Protein AF-A0A950PSE1-F1 (afdb_monomer_lite)

Foldseek 3Di:
DDPPPPQDFLVNQFFQFKKQFADDPVCVLDDRGIWTFLHQDADPPDPPRSFWTWTAQCVQAARAPSRRIDIDGSNRIDTDPDGLQRPDPVVLVSSLVRCVVRCVNDPVVSRVRNNVRSVVSVVVNVD

Structure (mmCIF, N/CA/C/O backbone):
data_AF-A0A950PSE1-F1
#
_entry.id   AF-A0A950PSE1-F1
#
loop_
_atom_site.group_PDB
_atom_site.id
_atom_site.type_symbol
_atom_site.label_atom_id
_atom_site.label_alt_id
_atom_site.label_comp_id
_atom_site.label_asym_id
_atom_site.label_entity_id
_atom_site.label_seq_id
_atom_site.pdbx_PDB_ins_code
_atom_site.Cartn_x
_atom_site.Cartn_y
_atom_site.Cartn_z
_atom_site.occupancy
_atom_site.B_iso_or_equiv
_atom_site.auth_seq_id
_atom_site.auth_comp_id
_atom_site.auth_asym_id
_atom_site.auth_atom_id
_atom_site.pdbx_PDB_model_num
ATOM 1 N N . MET A 1 1 ? 0.630 -34.116 0.742 1.00 35.03 1 MET A N 1
ATOM 2 C CA . MET A 1 1 ? -0.203 -33.112 0.046 1.00 35.03 1 MET A CA 1
ATOM 3 C C . MET A 1 1 ? 0.726 -32.001 -0.402 1.00 35.03 1 MET A C 1
ATOM 5 O O . MET A 1 1 ? 1.251 -31.304 0.453 1.00 35.03 1 MET A O 1
ATOM 9 N N . ASN A 1 2 ? 1.006 -31.895 -1.702 1.00 35.03 2 ASN A N 1
ATOM 10 C CA . ASN A 1 2 ? 1.814 -30.800 -2.237 1.00 35.03 2 ASN A CA 1
ATOM 11 C C . ASN A 1 2 ? 0.874 -29.619 -2.474 1.00 35.03 2 ASN A C 1
ATOM 13 O O . ASN A 1 2 ? 0.133 -29.622 -3.452 1.00 35.03 2 ASN A O 1
ATOM 17 N N . ALA A 1 3 ? 0.859 -28.649 -1.559 1.00 46.91 3 ALA A N 1
ATOM 18 C CA . ALA A 1 3 ? 0.307 -27.343 -1.877 1.00 46.91 3 ALA A CA 1
ATOM 19 C C . ALA A 1 3 ? 1.263 -26.714 -2.892 1.00 46.91 3 ALA A C 1
ATOM 21 O O . ALA A 1 3 ? 2.378 -26.325 -2.546 1.00 46.91 3 ALA A O 1
ATOM 22 N N . THR A 1 4 ? 0.874 -26.693 -4.163 1.00 47.47 4 THR A N 1
ATOM 23 C CA . THR A 1 4 ? 1.502 -25.801 -5.131 1.00 47.47 4 THR A CA 1
ATOM 24 C C . THR A 1 4 ? 1.193 -24.398 -4.628 1.00 47.47 4 THR A C 1
ATOM 26 O O . THR A 1 4 ? 0.055 -23.953 -4.735 1.00 47.47 4 THR A O 1
ATOM 29 N N . THR A 1 5 ? 2.152 -23.746 -3.969 1.00 57.28 5 THR A N 1
ATOM 30 C CA . THR A 1 5 ? 2.009 -22.346 -3.568 1.00 57.28 5 THR A CA 1
ATOM 31 C C . THR A 1 5 ? 1.979 -21.530 -4.852 1.00 57.28 5 THR A C 1
ATOM 33 O O . THR A 1 5 ? 3.023 -21.206 -5.421 1.00 57.28 5 THR A O 1
ATOM 36 N N . GLU A 1 6 ? 0.780 -21.316 -5.377 1.00 64.94 6 GLU A N 1
ATOM 37 C CA . GLU A 1 6 ? 0.557 -20.475 -6.540 1.00 64.94 6 GLU A CA 1
ATOM 38 C C . GLU A 1 6 ? 1.089 -19.078 -6.206 1.00 64.94 6 GLU A C 1
ATOM 40 O O . GLU A 1 6 ? 0.840 -18.546 -5.120 1.00 64.94 6 GLU A O 1
ATOM 45 N N . ARG A 1 7 ? 1.949 -18.535 -7.076 1.00 70.56 7 ARG A N 1
ATOM 46 C CA . ARG A 1 7 ? 2.522 -17.205 -6.845 1.00 70.56 7 ARG A CA 1
ATOM 47 C C . ARG A 1 7 ? 1.408 -16.178 -7.028 1.00 70.56 7 ARG A C 1
ATOM 49 O O . ARG A 1 7 ? 0.653 -16.321 -7.988 1.00 70.56 7 ARG A O 1
ATOM 56 N N . PRO A 1 8 ? 1.324 -15.154 -6.164 1.00 75.88 8 PRO A N 1
ATOM 57 C CA . PRO A 1 8 ? 0.291 -14.144 -6.305 1.00 75.88 8 PRO A CA 1
ATOM 58 C C . PRO A 1 8 ? 0.455 -13.424 -7.642 1.00 75.88 8 PRO A C 1
ATOM 60 O O . PRO A 1 8 ? 1.572 -13.205 -8.117 1.00 75.88 8 PRO A O 1
ATOM 63 N N . THR A 1 9 ? -0.665 -13.050 -8.238 1.00 78.31 9 THR A N 1
ATOM 64 C CA . THR A 1 9 ? -0.733 -12.139 -9.376 1.00 78.31 9 THR A CA 1
ATOM 65 C C . THR A 1 9 ? -1.060 -10.726 -8.879 1.00 78.31 9 THR A C 1
ATOM 67 O O . 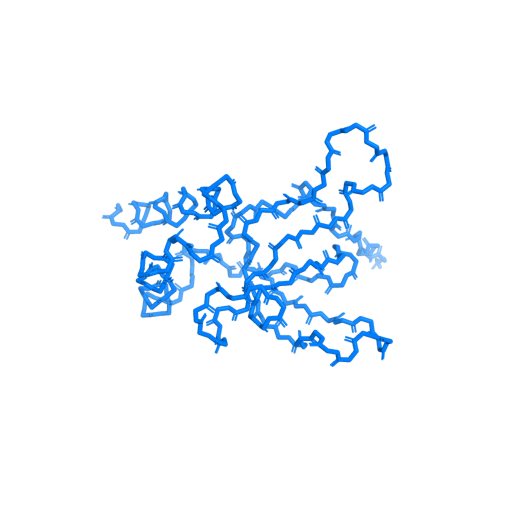THR A 1 9 ? -1.496 -10.556 -7.740 1.00 78.31 9 THR A O 1
ATOM 70 N N . PRO A 1 10 ? -0.893 -9.673 -9.696 1.00 76.06 10 PRO A N 1
ATOM 71 C CA . PRO A 1 10 ? -1.302 -8.319 -9.312 1.00 76.06 10 PRO A CA 1
ATOM 72 C C . PRO A 1 10 ? -2.795 -8.209 -8.991 1.00 76.06 10 PRO A C 1
ATOM 74 O O . PRO A 1 10 ? -3.180 -7.397 -8.156 1.00 76.06 10 PRO A O 1
ATOM 77 N N . ALA A 1 11 ? -3.632 -9.051 -9.609 1.00 77.19 11 ALA A N 1
ATOM 78 C CA . ALA A 1 11 ? -5.058 -9.122 -9.305 1.00 77.19 11 ALA A CA 1
ATOM 79 C C . ALA A 1 11 ? -5.329 -9.630 -7.875 1.00 77.19 11 ALA A C 1
ATOM 81 O O . ALA A 1 11 ? -6.310 -9.219 -7.259 1.00 77.19 11 ALA A O 1
ATOM 82 N N . ASP A 1 12 ? -4.431 -10.452 -7.324 1.00 82.88 12 ASP A N 1
ATOM 83 C CA . ASP A 1 12 ? -4.491 -10.946 -5.941 1.00 82.88 12 ASP A CA 1
ATOM 84 C C . ASP A 1 12 ? -3.931 -9.936 -4.925 1.00 82.88 12 ASP A C 1
ATOM 86 O O . ASP A 1 12 ? -3.938 -10.183 -3.718 1.00 82.88 12 ASP A O 1
ATOM 90 N N . LEU A 1 13 ? -3.416 -8.799 -5.404 1.00 88.88 13 LEU A N 1
ATOM 91 C CA . LEU A 1 13 ? -2.721 -7.781 -4.622 1.00 88.88 13 LEU A CA 1
ATOM 92 C C . LEU A 1 13 ? -3.411 -6.413 -4.773 1.00 88.88 13 LEU A C 1
ATOM 94 O O . LEU A 1 13 ? -2.812 -5.475 -5.304 1.00 88.88 13 LEU A O 1
ATOM 98 N N . PRO A 1 14 ? -4.667 -6.256 -4.313 1.00 91.69 14 PRO A N 1
ATOM 99 C CA . PRO A 1 14 ? -5.333 -4.961 -4.342 1.00 91.69 14 PRO A CA 1
ATOM 100 C C . PRO A 1 14 ? -4.608 -3.940 -3.455 1.00 91.69 14 PRO A C 1
ATOM 102 O O . PRO A 1 14 ? -3.887 -4.292 -2.512 1.00 91.69 14 PRO A O 1
ATOM 105 N N . ALA A 1 15 ? -4.842 -2.657 -3.731 1.00 94.00 15 ALA A N 1
ATOM 106 C CA . ALA A 1 15 ? -4.365 -1.567 -2.889 1.00 94.00 15 ALA A CA 1
ATOM 107 C C . ALA A 1 15 ? -4.745 -1.787 -1.414 1.00 94.00 15 ALA A C 1
ATOM 109 O O . ALA A 1 15 ? -5.847 -2.230 -1.092 1.00 94.00 15 ALA A O 1
ATOM 110 N N . GLY A 1 16 ? -3.810 -1.501 -0.511 1.00 95.56 16 GLY A N 1
ATOM 111 C CA . GLY A 1 16 ? -3.967 -1.747 0.920 1.00 95.56 16 GLY A CA 1
ATOM 112 C C . GLY A 1 16 ? -3.538 -3.141 1.392 1.00 95.56 16 GLY A C 1
ATOM 113 O O . GLY A 1 16 ? -3.473 -3.374 2.600 1.00 95.56 16 GLY A O 1
ATOM 114 N N . THR A 1 17 ? -3.198 -4.064 0.486 1.00 96.25 17 THR A N 1
ATOM 115 C CA . THR A 1 17 ? -2.681 -5.387 0.872 1.00 96.25 17 THR A CA 1
ATOM 116 C C . THR A 1 17 ? -1.343 -5.239 1.586 1.00 96.25 17 THR A C 1
ATOM 118 O O . THR A 1 17 ? -0.391 -4.685 1.029 1.00 96.25 17 THR A O 1
ATOM 121 N N . LEU A 1 18 ? -1.262 -5.747 2.818 1.00 96.31 18 LEU A N 1
ATOM 122 C CA . LEU A 1 18 ? -0.003 -5.834 3.546 1.00 96.31 18 LEU A CA 1
ATOM 123 C C . LEU A 1 18 ? 0.787 -7.028 3.023 1.00 96.31 18 LEU A C 1
ATOM 125 O O . LEU A 1 18 ? 0.272 -8.140 2.909 1.00 96.31 18 LEU A O 1
ATOM 129 N N . ILE A 1 19 ? 2.052 -6.793 2.717 1.00 95.38 19 ILE A N 1
ATOM 130 C CA . ILE A 1 19 ? 2.915 -7.770 2.074 1.00 95.38 19 ILE A CA 1
ATOM 131 C C . ILE A 1 19 ? 4.279 -7.821 2.748 1.00 95.38 19 ILE A C 1
ATOM 133 O O . ILE A 1 19 ? 4.731 -6.857 3.367 1.00 95.38 19 ILE A O 1
ATOM 137 N N . ARG A 1 20 ? 4.969 -8.943 2.567 1.00 94.69 20 ARG A N 1
ATOM 138 C CA . ARG A 1 20 ? 6.411 -9.048 2.748 1.00 94.69 20 ARG A CA 1
ATOM 139 C C . ARG A 1 20 ? 7.068 -9.159 1.383 1.00 94.69 20 ARG A C 1
ATOM 141 O O . ARG A 1 20 ? 6.717 -10.044 0.608 1.00 94.69 20 ARG A O 1
ATOM 148 N N . VAL A 1 21 ? 8.044 -8.297 1.125 1.00 92.75 21 VAL A N 1
ATOM 149 C CA . VAL A 1 21 ? 8.851 -8.346 -0.093 1.00 92.75 21 VAL A CA 1
ATOM 150 C C . VAL A 1 21 ? 10.146 -9.098 0.191 1.00 92.75 21 VAL A C 1
ATOM 152 O O . VAL A 1 21 ? 10.842 -8.840 1.178 1.00 92.75 21 VAL A O 1
ATOM 155 N N . GLN A 1 22 ? 10.470 -10.035 -0.689 1.00 89.31 22 GLN A N 1
ATOM 156 C CA . GLN A 1 22 ? 11.739 -10.748 -0.734 1.00 89.31 22 GLN A CA 1
ATOM 157 C C . GLN A 1 22 ? 12.346 -10.543 -2.124 1.00 89.31 22 GLN A C 1
ATOM 159 O O . GLN A 1 22 ? 12.105 -11.350 -3.023 1.00 89.31 22 GLN A O 1
ATOM 164 N N . PRO A 1 23 ? 13.107 -9.450 -2.317 1.00 78.81 23 PRO A N 1
ATOM 165 C CA . PRO A 1 23 ? 13.666 -9.112 -3.614 1.00 78.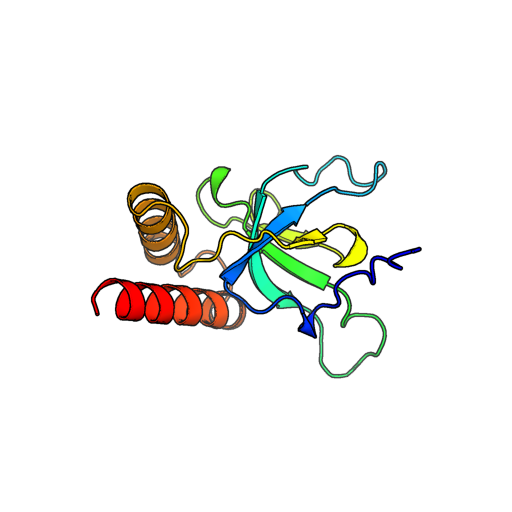81 23 PRO A CA 1
ATOM 166 C C . PRO A 1 23 ? 14.597 -10.210 -4.107 1.00 78.81 23 PRO A C 1
ATOM 168 O O . PRO A 1 23 ? 15.340 -10.819 -3.327 1.00 78.81 23 PRO A O 1
ATOM 171 N N . HIS A 1 24 ? 14.615 -10.422 -5.418 1.00 75.06 24 HIS A N 1
ATOM 172 C CA . HIS A 1 24 ? 15.577 -11.319 -6.031 1.00 75.06 24 HIS A CA 1
ATOM 173 C C . HIS A 1 24 ? 17.008 -10.866 -5.674 1.00 75.06 24 HIS A C 1
ATOM 175 O O . HIS A 1 24 ? 17.295 -9.667 -5.732 1.00 75.06 24 HIS A O 1
ATOM 181 N N . PRO A 1 25 ? 17.965 -11.779 -5.405 1.00 74.69 25 PRO A N 1
ATOM 182 C CA . PRO A 1 25 ? 19.332 -11.424 -4.991 1.00 74.69 25 PRO A CA 1
ATOM 183 C C . PRO A 1 25 ? 20.103 -10.477 -5.931 1.00 74.69 25 PRO A C 1
ATOM 185 O O . PRO A 1 25 ? 21.131 -9.925 -5.552 1.00 74.69 25 PRO A O 1
ATOM 188 N N . ARG A 1 26 ? 19.623 -10.287 -7.167 1.00 72.56 26 ARG A N 1
ATOM 189 C CA . ARG A 1 26 ? 20.188 -9.353 -8.159 1.00 72.56 26 ARG A CA 1
ATOM 190 C C . ARG A 1 26 ? 19.693 -7.905 -7.994 1.00 72.56 26 ARG A C 1
ATOM 192 O O . ARG A 1 26 ? 20.276 -7.012 -8.598 1.00 72.56 26 ARG A O 1
ATOM 199 N N . TYR A 1 27 ? 18.662 -7.662 -7.183 1.00 69.56 27 TYR A N 1
ATOM 200 C CA . TYR A 1 27 ? 18.048 -6.351 -6.944 1.00 69.56 27 TYR A CA 1
ATOM 201 C C . TYR A 1 27 ? 18.285 -5.876 -5.504 1.00 69.56 27 TYR A C 1
ATOM 203 O O . TYR A 1 27 ? 17.356 -5.558 -4.767 1.00 69.56 27 TYR A O 1
ATOM 211 N N . THR A 1 28 ? 19.556 -5.785 -5.106 1.00 68.25 28 THR A N 1
ATOM 212 C CA . THR A 1 28 ? 19.988 -5.451 -3.731 1.00 68.25 28 THR A CA 1
ATOM 213 C C . THR A 1 28 ? 19.556 -4.068 -3.229 1.00 68.25 28 THR A C 1
ATOM 215 O O . THR A 1 28 ? 19.670 -3.795 -2.038 1.00 68.25 28 THR A O 1
ATOM 218 N N . ARG A 1 29 ? 19.058 -3.192 -4.112 1.00 76.81 29 ARG A N 1
ATOM 219 C CA . ARG A 1 29 ? 18.563 -1.851 -3.754 1.00 76.81 29 ARG A CA 1
ATOM 220 C C . ARG A 1 29 ? 17.158 -1.845 -3.149 1.00 76.81 29 ARG A C 1
ATOM 222 O O . ARG A 1 29 ? 16.765 -0.837 -2.573 1.00 76.81 29 ARG A O 1
ATOM 229 N N . ILE A 1 30 ? 16.389 -2.920 -3.328 1.00 81.56 30 ILE A N 1
ATOM 230 C CA . ILE A 1 30 ? 15.018 -3.008 -2.821 1.00 81.56 30 ILE A CA 1
ATOM 231 C C . ILE A 1 30 ? 15.070 -3.578 -1.395 1.00 81.56 30 ILE A C 1
ATOM 233 O O . ILE A 1 30 ? 15.753 -4.579 -1.169 1.00 81.56 30 ILE A O 1
ATOM 237 N N . PRO A 1 31 ? 14.368 -2.983 -0.418 1.00 82.06 31 PRO A N 1
ATOM 238 C CA . PRO A 1 31 ? 14.316 -3.518 0.937 1.00 82.06 31 PRO A CA 1
ATOM 239 C C . PRO A 1 31 ? 13.653 -4.902 0.994 1.00 82.06 31 PRO A C 1
ATOM 241 O O . PRO A 1 31 ? 12.530 -5.088 0.529 1.00 82.06 31 PRO A O 1
ATOM 244 N N . ALA A 1 32 ? 14.302 -5.864 1.655 1.00 88.25 32 ALA A N 1
ATOM 245 C CA . ALA A 1 32 ? 13.678 -7.130 2.046 1.00 88.25 32 ALA A CA 1
ATOM 246 C C . ALA A 1 32 ? 12.841 -6.937 3.323 1.00 88.25 32 ALA A C 1
ATOM 248 O O . ALA A 1 32 ? 13.243 -7.338 4.417 1.00 88.25 32 ALA A O 1
ATOM 249 N N . SER A 1 33 ? 11.709 -6.245 3.195 1.00 92.19 33 SER A N 1
ATOM 250 C CA . SER A 1 33 ? 10.900 -5.783 4.327 1.00 92.19 33 SER A CA 1
ATOM 251 C C . SER A 1 33 ? 9.398 -5.867 4.044 1.00 92.19 33 SER A C 1
ATOM 253 O O . SER A 1 33 ? 8.965 -6.262 2.961 1.00 92.19 33 SER A O 1
ATOM 255 N N . ASN A 1 34 ? 8.600 -5.506 5.045 1.00 94.69 34 ASN A N 1
ATOM 256 C CA . ASN A 1 34 ? 7.160 -5.367 4.900 1.00 94.69 34 ASN A CA 1
ATOM 257 C C . ASN A 1 34 ? 6.819 -4.071 4.161 1.00 94.69 34 ASN A C 1
ATOM 259 O O . ASN A 1 34 ? 7.471 -3.040 4.346 1.00 94.69 34 ASN A O 1
ATOM 263 N N . GLY A 1 35 ? 5.767 -4.129 3.358 1.00 95.44 35 GLY A N 1
ATOM 264 C CA . GLY A 1 35 ? 5.236 -2.993 2.625 1.00 95.44 35 GLY A CA 1
ATOM 265 C C . GLY A 1 35 ? 3.739 -3.131 2.415 1.00 95.44 35 GLY A C 1
ATOM 266 O O . GLY A 1 35 ? 3.134 -4.147 2.761 1.00 95.44 35 GLY A O 1
ATOM 267 N N . ILE A 1 36 ? 3.139 -2.079 1.882 1.00 96.62 36 ILE A N 1
ATOM 268 C CA . ILE A 1 36 ? 1.729 -2.034 1.523 1.00 96.62 36 ILE A CA 1
ATOM 269 C C . ILE A 1 36 ? 1.616 -1.778 0.029 1.00 96.62 36 ILE A C 1
ATOM 271 O O . ILE A 1 36 ? 2.353 -0.958 -0.526 1.00 96.62 36 ILE A O 1
ATOM 275 N N . VAL A 1 37 ? 0.716 -2.499 -0.631 1.00 95.75 37 VAL A N 1
ATOM 276 C CA . VAL A 1 37 ? 0.428 -2.259 -2.043 1.00 95.75 37 VAL A CA 1
ATOM 277 C C . VAL A 1 37 ? -0.269 -0.908 -2.172 1.00 95.75 37 VAL A C 1
ATOM 279 O O . VAL A 1 37 ? -1.311 -0.681 -1.560 1.00 95.75 37 VAL A O 1
ATOM 282 N N . VAL A 1 38 ? 0.326 -0.008 -2.949 1.00 94.50 38 VAL A N 1
ATOM 283 C CA . VAL A 1 38 ? -0.226 1.310 -3.269 1.00 94.50 38 VAL A CA 1
ATOM 284 C C . VAL A 1 38 ? -1.265 1.158 -4.374 1.00 94.50 38 VAL A C 1
ATOM 286 O O . VAL A 1 38 ? -2.428 1.500 -4.196 1.00 94.50 38 VAL A O 1
ATOM 289 N N . THR A 1 39 ? -0.846 0.562 -5.487 1.00 91.06 39 THR A N 1
ATOM 290 C CA . THR A 1 39 ? -1.700 0.230 -6.624 1.00 91.06 39 THR A CA 1
ATOM 291 C C . THR A 1 39 ? -1.042 -0.884 -7.445 1.00 91.06 39 THR A C 1
ATOM 293 O O . THR A 1 39 ? 0.193 -0.953 -7.502 1.00 91.06 39 THR A O 1
ATOM 296 N N . PRO A 1 40 ? -1.813 -1.758 -8.110 1.00 84.00 40 PRO A N 1
ATOM 297 C CA . PRO A 1 40 ? -1.307 -2.504 -9.257 1.00 84.00 40 PRO A CA 1
ATOM 298 C C . PRO A 1 40 ? -0.728 -1.539 -10.303 1.00 84.00 40 PRO A C 1
ATOM 300 O O . PRO A 1 40 ? -1.275 -0.455 -10.504 1.00 84.00 40 PRO A O 1
ATOM 303 N N . TYR A 1 41 ? 0.386 -1.903 -10.943 1.00 76.94 41 TYR A N 1
ATOM 304 C CA . TYR A 1 41 ? 1.102 -1.018 -11.863 1.00 76.94 41 TYR A CA 1
ATOM 305 C C . TYR A 1 41 ? 1.367 -1.697 -13.211 1.00 76.94 41 TYR A C 1
ATOM 307 O O . TYR A 1 41 ? 1.983 -2.760 -13.270 1.00 76.94 41 TYR A O 1
ATOM 315 N N . GLY A 1 42 ? 0.928 -1.047 -14.292 1.00 61.00 42 GLY A N 1
ATOM 316 C CA . GLY A 1 42 ? 1.131 -1.485 -15.674 1.00 61.00 42 GLY A CA 1
ATOM 317 C C . GLY A 1 42 ? 0.064 -0.921 -16.624 1.00 61.00 42 GLY A C 1
ATOM 318 O O . GLY A 1 42 ? -1.098 -0.837 -16.230 1.00 61.00 42 GLY A O 1
ATOM 319 N N . PRO A 1 43 ? 0.405 -0.525 -17.866 1.00 49.28 43 PRO A N 1
ATOM 320 C CA . PRO A 1 43 ? -0.587 -0.091 -18.846 1.00 49.28 43 PRO A CA 1
ATOM 321 C C . PRO A 1 43 ? -1.523 -1.246 -19.227 1.00 49.28 43 PRO A C 1
ATOM 323 O O . PRO A 1 43 ? -1.081 -2.382 -19.426 1.00 49.28 43 PRO A O 1
ATOM 326 N N . GLU A 1 44 ? -2.813 -0.947 -19.408 1.00 52.47 44 GLU A N 1
ATOM 327 C CA . GLU A 1 44 ? -3.804 -1.927 -19.872 1.00 52.47 44 GLU A CA 1
ATOM 328 C C . GLU A 1 44 ? -3.418 -2.569 -21.221 1.00 52.47 44 GLU A C 1
ATOM 330 O O . GLU A 1 44 ? -3.831 -3.694 -21.483 1.00 52.47 44 GLU A O 1
ATOM 335 N N . GLU A 1 45 ? -2.592 -1.933 -22.059 1.00 44.09 45 GLU A N 1
ATOM 336 C CA . GLU A 1 45 ? -2.423 -2.324 -23.469 1.00 44.09 45 GLU A CA 1
ATOM 337 C C . GLU A 1 45 ? -1.211 -3.197 -23.832 1.00 44.09 45 GLU A C 1
ATOM 339 O O . GLU A 1 45 ? -1.127 -3.643 -24.975 1.00 44.09 45 GLU A O 1
ATOM 344 N N . THR A 1 46 ? -0.281 -3.525 -22.925 1.00 43.75 46 THR A N 1
ATOM 345 C CA . THR A 1 46 ? 0.815 -4.450 -23.293 1.00 43.75 46 THR A CA 1
ATOM 346 C C . THR A 1 46 ? 0.935 -5.611 -22.316 1.00 43.75 46 THR A C 1
ATOM 348 O O . THR A 1 46 ? 1.194 -5.444 -21.128 1.00 43.75 46 THR A O 1
ATOM 351 N N . ALA A 1 47 ? 0.753 -6.823 -22.841 1.00 47.34 47 ALA A N 1
ATOM 352 C CA . ALA A 1 47 ? 0.636 -8.088 -22.112 1.00 47.34 47 ALA A CA 1
ATOM 353 C C . ALA A 1 47 ? 1.868 -8.519 -21.278 1.00 47.34 47 ALA A C 1
ATOM 355 O O . ALA A 1 47 ? 1.900 -9.647 -20.807 1.00 47.34 47 ALA A O 1
ATOM 356 N N . HIS A 1 48 ? 2.875 -7.654 -21.106 1.00 45.88 48 HIS A N 1
ATOM 357 C CA . HIS A 1 48 ? 4.133 -7.955 -20.407 1.00 45.88 48 HIS A CA 1
ATOM 358 C C . HIS A 1 48 ? 4.524 -6.914 -19.339 1.00 45.88 48 HIS A C 1
ATOM 360 O O . HIS A 1 48 ? 5.524 -7.095 -18.653 1.00 45.88 48 HIS A O 1
ATOM 366 N N . THR A 1 49 ? 3.786 -5.802 -19.200 1.00 47.78 49 THR A N 1
ATOM 367 C CA . THR A 1 49 ? 4.002 -4.805 -18.124 1.00 47.78 49 THR A CA 1
ATOM 368 C C . THR A 1 49 ? 2.887 -4.793 -17.086 1.00 47.78 49 THR A C 1
ATOM 370 O O . THR A 1 49 ? 2.972 -4.043 -16.122 1.00 47.78 49 THR A O 1
ATOM 373 N N . ARG A 1 50 ? 1.893 -5.680 -17.221 1.00 53.44 50 ARG A N 1
ATOM 374 C CA . ARG A 1 50 ? 0.843 -5.922 -16.223 1.00 53.44 50 ARG A CA 1
ATOM 375 C C . ARG A 1 50 ? 1.341 -6.648 -14.968 1.00 53.44 50 ARG A C 1
ATOM 377 O O . ARG A 1 50 ? 0.507 -7.024 -14.165 1.00 53.44 50 ARG A O 1
ATOM 384 N N . ASP A 1 51 ? 2.647 -6.846 -14.791 1.00 73.31 51 ASP A N 1
ATOM 385 C CA . ASP A 1 51 ? 3.212 -7.816 -13.843 1.00 73.31 51 ASP A CA 1
ATOM 386 C C . ASP A 1 51 ? 3.909 -7.172 -12.642 1.00 73.31 51 ASP A C 1
ATOM 388 O O . ASP A 1 51 ? 4.764 -7.800 -12.024 1.00 73.31 51 ASP A O 1
ATOM 392 N N . MET A 1 52 ? 3.616 -5.914 -12.317 1.00 85.88 52 MET A N 1
ATOM 393 C CA . MET A 1 52 ? 4.212 -5.251 -11.159 1.00 85.88 52 MET A CA 1
ATOM 394 C C . MET A 1 52 ? 3.149 -4.624 -10.271 1.00 85.88 52 MET A C 1
ATOM 396 O O . MET A 1 52 ? 2.038 -4.302 -10.685 1.00 85.88 52 MET A O 1
ATOM 400 N N . VAL A 1 53 ? 3.516 -4.431 -9.015 1.00 90.81 53 VAL A N 1
ATOM 401 C CA . VAL A 1 53 ? 2.735 -3.653 -8.062 1.00 90.81 53 VAL A CA 1
ATOM 402 C C . VAL A 1 53 ? 3.611 -2.543 -7.510 1.00 90.81 53 VAL A C 1
ATOM 404 O O . VAL A 1 53 ? 4.800 -2.738 -7.240 1.00 90.81 53 VAL A O 1
ATOM 407 N N . LEU A 1 54 ? 3.027 -1.361 -7.356 1.00 93.06 54 LEU A N 1
ATOM 408 C CA . LEU A 1 54 ? 3.669 -0.259 -6.667 1.00 93.06 54 LEU A CA 1
ATOM 409 C C . LEU A 1 54 ? 3.531 -0.504 -5.166 1.00 93.06 54 LEU A C 1
ATOM 411 O O . LEU A 1 54 ? 2.422 -0.630 -4.649 1.00 93.06 54 LEU A O 1
ATOM 415 N N . VAL A 1 55 ? 4.654 -0.599 -4.465 1.00 95.25 55 VAL A N 1
ATOM 416 C CA . VAL A 1 55 ? 4.710 -0.935 -3.040 1.00 95.25 55 VAL A CA 1
ATOM 417 C C . VAL A 1 55 ? 5.328 0.214 -2.274 1.00 95.25 55 VAL A C 1
ATOM 419 O O . VAL A 1 55 ? 6.404 0.690 -2.629 1.00 95.25 55 VAL A O 1
ATOM 422 N N . TRP A 1 56 ? 4.688 0.598 -1.173 1.00 96.69 56 TRP A N 1
ATOM 423 C CA . TRP A 1 56 ? 5.242 1.519 -0.193 1.00 96.69 56 TRP A CA 1
ATOM 424 C C . TRP A 1 56 ? 5.715 0.758 1.049 1.00 96.69 56 TRP A C 1
ATOM 426 O O . TRP A 1 56 ? 4.939 0.139 1.777 1.00 96.69 56 TRP A O 1
ATOM 436 N N . PHE A 1 57 ? 7.013 0.821 1.319 1.00 95.00 57 PHE A N 1
ATOM 437 C CA . PHE A 1 57 ? 7.636 0.334 2.544 1.00 95.00 57 PHE A CA 1
ATOM 438 C C . PHE A 1 57 ? 7.436 1.368 3.654 1.00 95.00 57 PHE A C 1
ATOM 440 O O . PHE A 1 57 ? 8.359 2.108 3.991 1.00 95.00 57 PHE A O 1
ATOM 447 N N . TRP A 1 58 ? 6.226 1.444 4.216 1.00 90.00 58 TRP A N 1
ATOM 448 C CA . TRP A 1 58 ? 5.837 2.514 5.150 1.00 90.00 58 TRP A CA 1
ATOM 449 C C . TRP A 1 58 ? 6.748 2.638 6.380 1.00 90.00 58 TRP A C 1
ATOM 451 O O . TRP A 1 58 ? 6.907 3.725 6.929 1.00 90.00 58 TRP A O 1
ATOM 461 N N . GLY A 1 59 ? 7.398 1.546 6.799 1.00 88.56 59 GLY A N 1
ATOM 462 C CA . GLY A 1 59 ? 8.389 1.567 7.879 1.00 88.56 59 GLY A CA 1
ATOM 463 C C . GLY A 1 59 ? 9.634 2.413 7.573 1.00 88.56 59 GLY A C 1
ATOM 464 O O . GLY A 1 59 ? 10.393 2.720 8.485 1.00 88.56 59 GLY A O 1
ATOM 465 N N . LEU A 1 60 ? 9.840 2.803 6.311 1.00 89.25 60 LEU A N 1
ATOM 466 C CA . LEU A 1 60 ? 10.901 3.711 5.867 1.00 89.25 60 LEU A CA 1
ATOM 467 C C . LEU A 1 60 ? 10.462 5.187 5.844 1.00 89.25 60 LEU A C 1
ATOM 469 O O . LEU A 1 60 ? 11.241 6.045 5.435 1.00 89.25 60 LEU A O 1
ATOM 473 N N . GLY A 1 61 ? 9.239 5.493 6.285 1.00 89.69 61 GLY A N 1
ATOM 474 C CA . GLY A 1 61 ? 8.708 6.852 6.371 1.00 89.69 61 GLY A CA 1
ATOM 475 C C . GLY A 1 61 ? 7.892 7.260 5.146 1.00 89.69 61 GLY A C 1
ATOM 476 O O . GLY A 1 61 ? 7.181 6.441 4.559 1.00 89.69 61 GLY A O 1
ATOM 477 N N . ALA A 1 62 ? 7.971 8.543 4.784 1.00 92.75 62 ALA A N 1
ATOM 478 C CA . ALA A 1 62 ? 7.184 9.149 3.710 1.00 92.75 62 ALA A CA 1
ATOM 479 C C . ALA A 1 62 ? 7.294 8.360 2.390 1.00 92.75 62 ALA A C 1
ATOM 481 O O . ALA A 1 62 ? 8.382 7.865 2.094 1.00 92.75 62 ALA A O 1
ATOM 482 N N . PRO A 1 63 ? 6.223 8.248 1.586 1.00 93.38 63 PRO A N 1
ATOM 483 C CA . PRO A 1 63 ? 6.238 7.565 0.294 1.00 93.38 63 PRO A CA 1
ATOM 484 C C . PRO A 1 63 ? 7.050 8.353 -0.746 1.00 93.38 63 PRO A C 1
ATOM 486 O O . PRO A 1 63 ? 6.559 9.291 -1.357 1.00 93.38 63 PRO A O 1
ATOM 489 N N . VAL A 1 64 ? 8.309 7.971 -0.954 1.00 92.44 64 VAL A N 1
ATOM 490 C CA . VAL A 1 64 ? 9.256 8.622 -1.866 1.00 92.44 64 VAL A CA 1
ATOM 491 C C . VAL A 1 64 ? 9.694 7.608 -2.931 1.00 92.44 64 VAL A C 1
ATOM 493 O O . VAL A 1 64 ? 10.296 6.584 -2.569 1.00 92.44 64 VAL A O 1
ATOM 496 N N . PRO A 1 65 ? 9.442 7.871 -4.231 1.00 91.12 65 PRO A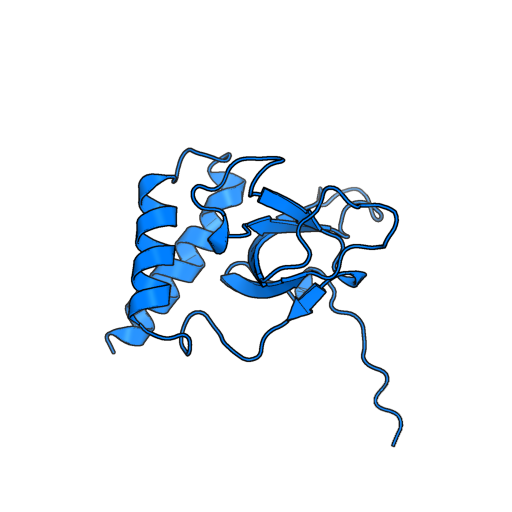 N 1
ATOM 497 C CA . PRO A 1 65 ? 9.888 7.016 -5.330 1.00 91.12 65 PRO A CA 1
ATOM 498 C C . PRO A 1 65 ? 11.370 6.649 -5.249 1.00 91.12 65 PRO A C 1
ATOM 500 O O . PRO A 1 65 ? 12.228 7.502 -5.025 1.00 91.12 65 PRO A O 1
ATOM 503 N N . GLY A 1 66 ? 11.683 5.366 -5.424 1.00 88.75 66 GLY A N 1
ATOM 504 C CA . GLY A 1 66 ? 13.053 4.849 -5.416 1.00 88.75 66 GLY A CA 1
ATOM 505 C C . GLY A 1 66 ? 13.724 4.811 -4.040 1.00 88.75 66 GLY A C 1
ATOM 506 O O . GLY A 1 66 ? 14.824 4.274 -3.930 1.00 88.75 66 GLY A O 1
ATOM 507 N N . THR A 1 67 ? 13.076 5.332 -2.992 1.00 90.94 67 THR A N 1
ATOM 508 C CA . THR A 1 67 ? 13.565 5.270 -1.606 1.00 90.94 67 THR A CA 1
ATOM 509 C C . THR A 1 67 ? 12.688 4.342 -0.776 1.00 90.94 67 THR A C 1
ATOM 511 O O . THR A 1 67 ? 13.118 3.251 -0.403 1.00 90.94 67 THR A O 1
ATOM 514 N N . SER A 1 68 ? 11.436 4.728 -0.544 1.00 93.50 68 SER A N 1
ATOM 515 C CA . SER A 1 68 ? 10.454 3.958 0.227 1.00 93.50 68 SER A CA 1
ATOM 516 C C . SER A 1 68 ? 9.308 3.438 -0.639 1.00 93.50 68 SER A C 1
ATOM 518 O O . SER A 1 68 ? 8.525 2.624 -0.164 1.00 93.50 68 SER A O 1
ATOM 520 N N . VAL A 1 69 ? 9.216 3.861 -1.904 1.00 94.44 69 VAL A N 1
ATOM 521 C CA . VAL A 1 69 ? 8.241 3.361 -2.880 1.00 94.44 69 VAL A CA 1
ATOM 522 C C . VAL A 1 69 ? 8.966 2.724 -4.057 1.00 94.44 69 VAL A C 1
ATOM 524 O O . VAL A 1 69 ? 9.835 3.352 -4.662 1.00 94.44 69 VAL A O 1
ATOM 527 N N . HIS A 1 70 ? 8.605 1.487 -4.395 1.00 93.12 70 HIS A N 1
ATOM 528 C CA . HIS A 1 70 ? 9.239 0.725 -5.473 1.00 93.12 70 HIS A CA 1
ATOM 529 C C . HIS A 1 70 ? 8.215 -0.093 -6.253 1.00 93.12 70 HIS A C 1
ATOM 531 O O . HIS A 1 70 ? 7.204 -0.525 -5.704 1.00 93.12 70 HIS A O 1
ATOM 537 N N . LEU A 1 71 ? 8.516 -0.344 -7.525 1.00 91.25 71 LEU A N 1
ATOM 538 C CA . LEU A 1 71 ? 7.826 -1.355 -8.320 1.00 91.25 71 LEU A CA 1
ATOM 539 C C . LEU A 1 71 ? 8.404 -2.727 -7.999 1.00 91.25 71 LEU A C 1
ATOM 541 O O . LEU A 1 71 ? 9.621 -2.910 -8.069 1.00 91.25 71 LEU A O 1
ATOM 545 N N . ILE A 1 72 ? 7.531 -3.666 -7.654 1.00 90.75 72 ILE A N 1
ATOM 546 C CA . ILE A 1 72 ? 7.892 -5.014 -7.220 1.00 90.75 72 ILE A CA 1
ATOM 547 C C . ILE A 1 72 ? 7.162 -6.031 -8.091 1.00 90.75 72 ILE A C 1
ATOM 549 O O . ILE A 1 72 ? 5.976 -5.860 -8.384 1.00 90.75 72 ILE A O 1
ATOM 553 N N . PHE A 1 73 ? 7.844 -7.110 -8.475 1.00 88.19 73 PHE A N 1
ATOM 554 C CA . PHE A 1 73 ? 7.174 -8.224 -9.133 1.00 88.19 73 PHE A CA 1
ATOM 555 C C . PHE A 1 73 ? 6.372 -9.039 -8.103 1.00 88.19 73 PHE A C 1
ATOM 557 O O . PHE A 1 73 ? 6.910 -9.382 -7.052 1.00 88.19 73 PHE A O 1
ATOM 564 N N . PRO A 1 74 ? 5.132 -9.462 -8.394 1.00 87.94 74 PRO A N 1
ATOM 565 C CA . PRO A 1 74 ? 4.334 -10.323 -7.521 1.00 87.94 74 PRO A CA 1
ATOM 566 C C . PRO A 1 74 ? 5.049 -11.608 -7.096 1.00 87.94 74 PRO A C 1
ATOM 568 O O . PRO A 1 74 ? 4.880 -12.079 -5.979 1.00 87.94 74 PRO A O 1
ATOM 571 N N . ALA A 1 75 ? 5.928 -12.149 -7.943 1.00 85.31 75 ALA A N 1
ATOM 572 C CA . ALA A 1 75 ? 6.745 -13.311 -7.599 1.00 85.31 75 ALA A CA 1
ATOM 573 C C . ALA A 1 75 ? 7.725 -13.075 -6.427 1.00 85.31 75 ALA A C 1
ATOM 575 O O . ALA A 1 75 ? 8.231 -14.045 -5.867 1.00 85.31 75 ALA A O 1
ATOM 576 N N . GLU A 1 76 ? 8.007 -11.819 -6.079 1.00 89.75 76 GLU A N 1
ATOM 577 C CA . GLU A 1 76 ? 8.850 -11.398 -4.951 1.00 89.75 76 GLU A CA 1
ATOM 578 C C . GLU A 1 76 ? 8.015 -11.063 -3.703 1.00 89.75 76 GLU A C 1
ATOM 580 O O . GLU A 1 76 ? 8.550 -10.582 -2.701 1.00 89.75 76 GLU A O 1
ATOM 585 N N . ILE A 1 77 ? 6.699 -11.278 -3.764 1.00 91.62 77 ILE A N 1
ATOM 586 C CA . ILE A 1 77 ? 5.733 -10.853 -2.757 1.00 91.62 77 ILE A CA 1
ATOM 587 C C . ILE A 1 77 ? 5.100 -12.060 -2.081 1.00 91.62 77 ILE A C 1
ATOM 589 O O . ILE A 1 77 ? 4.586 -12.971 -2.723 1.00 91.62 77 ILE A O 1
ATOM 593 N N . THR A 1 78 ? 5.047 -11.990 -0.755 1.00 92.62 78 THR A N 1
ATOM 594 C CA . THR A 1 78 ? 4.216 -12.862 0.070 1.00 92.62 78 THR A CA 1
ATOM 595 C C . THR A 1 78 ? 3.159 -12.005 0.769 1.00 92.62 78 THR A C 1
ATOM 597 O O . THR A 1 78 ? 3.527 -11.185 1.618 1.00 92.62 78 THR A O 1
ATOM 600 N N . PRO A 1 79 ? 1.860 -12.164 0.454 1.00 93.44 79 PRO A N 1
ATOM 601 C CA . PRO A 1 79 ? 0.787 -11.500 1.188 1.00 93.44 79 PRO A CA 1
ATOM 602 C C . PRO A 1 79 ? 0.802 -11.885 2.668 1.00 93.44 79 PRO A C 1
ATOM 604 O O . PRO A 1 79 ? 1.058 -13.037 3.023 1.00 93.44 79 PRO A O 1
ATOM 607 N N . LEU A 1 80 ? 0.527 -10.920 3.542 1.00 93.56 80 LEU A N 1
ATOM 608 C CA . LEU A 1 80 ? 0.381 -11.162 4.972 1.00 93.56 80 LEU A CA 1
ATOM 609 C C . LEU A 1 80 ? -1.079 -11.475 5.311 1.00 93.56 80 LEU A C 1
ATOM 611 O O . LEU A 1 80 ? -2.003 -10.934 4.713 1.00 93.56 80 LEU A O 1
ATOM 615 N N . HIS A 1 81 ? -1.290 -12.315 6.326 1.00 93.00 81 HIS A N 1
ATOM 616 C CA . HIS A 1 81 ? -2.629 -12.560 6.876 1.00 93.00 81 HIS A CA 1
ATOM 617 C C . HIS A 1 81 ? -3.187 -11.343 7.628 1.00 93.00 81 HIS A C 1
ATOM 619 O O . HIS A 1 81 ? -4.400 -11.188 7.753 1.00 93.00 81 HIS A O 1
ATOM 625 N N . THR A 1 82 ? -2.303 -10.489 8.148 1.00 94.38 82 THR A N 1
ATOM 626 C CA . THR A 1 82 ? -2.684 -9.211 8.746 1.00 94.38 82 THR A CA 1
ATOM 627 C C . THR A 1 82 ? -3.185 -8.273 7.654 1.00 94.38 82 THR A C 1
ATOM 629 O O . THR A 1 82 ? -2.528 -8.109 6.631 1.00 94.38 82 THR A O 1
ATOM 632 N N . THR A 1 83 ? -4.311 -7.611 7.897 1.00 95.69 83 THR A N 1
ATOM 633 C CA . THR A 1 83 ? -4.914 -6.639 6.983 1.00 95.69 83 THR A CA 1
ATOM 634 C C . THR A 1 83 ? -4.922 -5.251 7.613 1.00 95.69 83 THR A C 1
ATOM 636 O O . THR A 1 83 ? -4.636 -5.086 8.804 1.00 95.69 83 THR A O 1
ATOM 639 N N . LE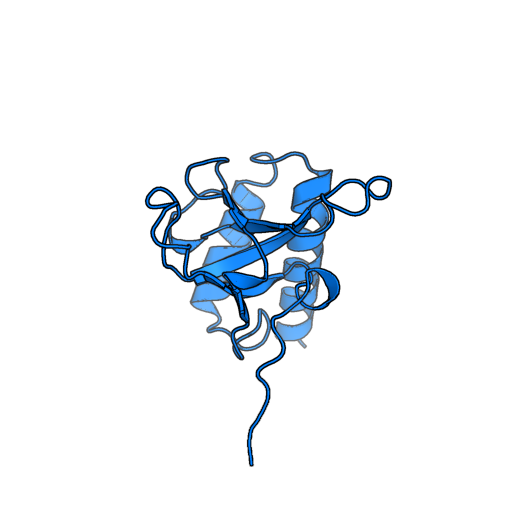U A 1 84 ? -5.328 -4.250 6.831 1.00 96.38 84 LEU A N 1
ATOM 640 C CA . LEU A 1 84 ? -5.643 -2.923 7.352 1.00 96.38 84 LEU A CA 1
ATOM 641 C C . LEU A 1 84 ? -6.727 -2.932 8.431 1.00 96.38 84 LEU A C 1
ATOM 643 O O . LEU A 1 84 ? -6.811 -1.954 9.152 1.00 96.38 84 LEU A O 1
ATOM 647 N N . ASP A 1 85 ? -7.527 -3.994 8.557 1.00 96.06 85 ASP A N 1
ATOM 648 C CA . ASP A 1 85 ? -8.576 -4.122 9.574 1.00 96.06 85 ASP A CA 1
ATOM 649 C C . ASP A 1 85 ? -8.070 -4.802 10.841 1.00 96.06 85 ASP A C 1
ATOM 651 O O . ASP A 1 85 ? -8.447 -4.411 11.944 1.00 96.06 85 ASP A O 1
ATOM 655 N N . THR A 1 86 ? -7.155 -5.763 10.707 1.00 95.69 86 THR A N 1
ATOM 656 C CA . THR A 1 86 ? -6.681 -6.594 11.824 1.00 95.69 86 THR A CA 1
ATOM 657 C C . THR A 1 86 ? -5.340 -6.154 12.412 1.00 95.69 86 THR A C 1
ATOM 659 O O . THR A 1 86 ? -4.974 -6.612 13.493 1.00 95.69 86 THR A O 1
ATOM 662 N N . MET A 1 87 ? -4.597 -5.259 11.749 1.00 95.38 87 MET A N 1
ATOM 663 C CA . MET A 1 87 ? -3.334 -4.742 12.289 1.00 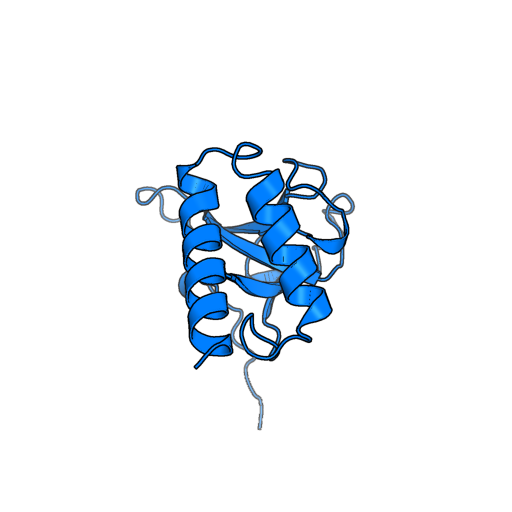95.38 87 MET A CA 1
ATOM 664 C C . MET A 1 87 ? -3.534 -3.935 13.589 1.00 95.38 87 MET A C 1
ATOM 666 O O . MET A 1 87 ? -4.590 -3.333 13.776 1.00 95.38 87 MET A O 1
ATOM 670 N N . PRO A 1 88 ? -2.537 -3.832 14.483 1.00 95.50 88 PRO A N 1
ATOM 671 C CA . PRO A 1 88 ? -2.689 -3.050 15.711 1.00 95.50 88 PRO A CA 1
ATOM 672 C C . PRO A 1 88 ? -3.060 -1.585 15.431 1.00 95.50 88 PRO A C 1
ATOM 674 O O . PRO A 1 88 ? -2.446 -0.951 14.568 1.00 95.50 88 PRO A O 1
ATOM 677 N N . ALA A 1 89 ? -4.030 -1.041 16.178 1.00 95.44 89 ALA A N 1
ATOM 678 C CA . ALA A 1 89 ? -4.550 0.315 15.965 1.00 95.44 89 ALA A CA 1
ATOM 679 C C . ALA A 1 89 ? -3.451 1.400 15.909 1.00 95.44 89 ALA A C 1
ATOM 681 O O . ALA A 1 89 ? -3.420 2.127 14.919 1.00 95.44 89 ALA A O 1
ATOM 682 N N . PRO A 1 90 ? -2.452 1.435 16.821 1.00 95.56 90 PRO A N 1
ATOM 683 C CA . PRO A 1 90 ? -1.392 2.448 16.750 1.00 95.56 90 PRO A CA 1
ATOM 684 C C . PRO A 1 90 ? -0.562 2.391 15.458 1.00 95.56 90 PRO A C 1
ATOM 686 O O . PRO A 1 90 ? -0.087 3.415 14.964 1.00 95.56 90 PRO A O 1
ATOM 689 N N . VAL A 1 91 ? -0.378 1.192 14.893 1.00 94.69 91 VAL A N 1
ATOM 690 C CA . VAL A 1 91 ? 0.385 1.002 13.650 1.00 94.69 91 VAL A CA 1
ATOM 691 C C . VAL A 1 91 ? -0.420 1.511 12.460 1.00 94.69 91 VAL A C 1
AT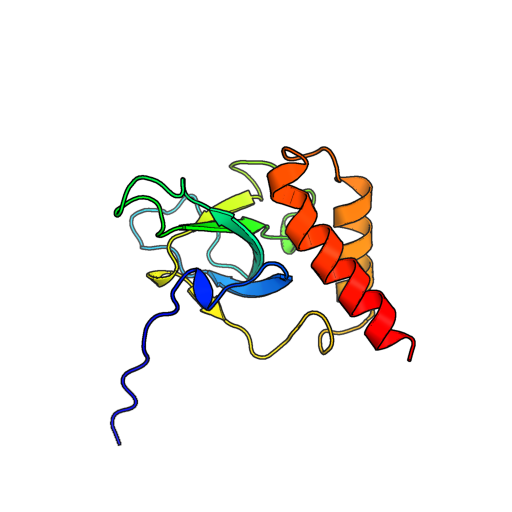OM 693 O O . VAL A 1 91 ? 0.133 2.170 11.582 1.00 94.69 91 VAL A O 1
ATOM 696 N N . PHE A 1 92 ? -1.725 1.245 12.442 1.00 96.44 92 PHE A N 1
ATOM 697 C CA . PHE A 1 92 ? -2.597 1.781 11.405 1.00 96.44 92 PHE A CA 1
ATOM 698 C C . PHE A 1 92 ? -2.720 3.293 11.469 1.00 96.44 92 PHE A C 1
ATOM 700 O O . PHE A 1 92 ? -2.605 3.929 10.431 1.00 96.44 92 PHE A O 1
ATOM 707 N N . ASP A 1 93 ? -2.907 3.867 12.657 1.00 95.12 93 ASP A N 1
ATOM 708 C CA . ASP A 1 93 ? -3.036 5.316 12.808 1.00 95.12 93 ASP A CA 1
ATOM 709 C C . ASP A 1 93 ? -1.780 6.020 12.292 1.00 95.12 93 ASP A C 1
ATOM 711 O O . ASP A 1 93 ? -1.872 6.994 11.550 1.00 95.12 93 ASP A O 1
ATOM 715 N N . THR A 1 94 ? -0.604 5.465 12.597 1.00 94.81 94 THR A N 1
ATOM 716 C CA . THR A 1 94 ? 0.675 5.960 12.071 1.00 94.81 94 THR A CA 1
ATOM 717 C C . THR A 1 94 ? 0.730 5.861 10.544 1.00 94.81 94 THR A C 1
ATOM 719 O O . THR A 1 94 ? 1.111 6.823 9.875 1.00 94.81 94 THR A O 1
ATOM 722 N N . LEU A 1 95 ? 0.333 4.719 9.974 1.00 94.56 95 LEU A N 1
ATOM 723 C CA . LEU A 1 95 ? 0.318 4.500 8.526 1.00 94.56 95 LEU A CA 1
ATOM 724 C C . LEU A 1 95 ? -0.638 5.475 7.827 1.00 94.56 95 LEU A C 1
ATOM 726 O O . LEU A 1 95 ? -0.247 6.136 6.865 1.00 94.56 95 LEU A O 1
ATOM 730 N N . ALA A 1 96 ? -1.863 5.601 8.334 1.00 94.94 96 ALA A N 1
ATOM 731 C CA . ALA A 1 96 ? -2.906 6.459 7.789 1.00 94.94 96 ALA A CA 1
ATOM 732 C C . ALA A 1 96 ? -2.521 7.942 7.876 1.00 94.94 96 ALA A C 1
ATOM 734 O O . ALA A 1 96 ? -2.622 8.661 6.883 1.00 94.94 96 ALA A O 1
ATOM 735 N N . GLN A 1 97 ? -2.008 8.396 9.024 1.00 94.25 97 GLN A N 1
ATOM 736 C CA . GLN A 1 97 ? -1.526 9.771 9.190 1.00 94.25 97 GLN A CA 1
ATOM 737 C C . GLN A 1 97 ? -0.371 10.081 8.237 1.00 94.25 97 GLN A C 1
ATOM 739 O O . GLN A 1 97 ? -0.362 11.141 7.615 1.00 94.25 97 GLN A O 1
ATOM 744 N N . THR A 1 98 ? 0.569 9.146 8.070 1.00 93.69 98 THR A N 1
ATOM 745 C CA . THR A 1 98 ? 1.693 9.313 7.138 1.00 93.69 98 THR A CA 1
ATOM 746 C C . THR A 1 98 ? 1.199 9.398 5.692 1.00 93.69 98 THR A C 1
ATOM 748 O O . THR A 1 98 ? 1.639 10.268 4.944 1.00 93.69 98 THR A O 1
ATOM 751 N N . ALA A 1 99 ? 0.242 8.551 5.302 1.00 92.06 99 ALA A N 1
ATOM 752 C CA . ALA A 1 99 ? -0.357 8.594 3.970 1.00 92.06 99 ALA A CA 1
ATOM 753 C C . ALA A 1 99 ? -1.056 9.938 3.696 1.00 92.06 99 ALA A C 1
ATOM 755 O O . ALA A 1 99 ? -0.868 10.522 2.633 1.00 92.06 99 ALA A O 1
ATOM 756 N N . VAL A 1 100 ? -1.809 10.466 4.668 1.00 91.06 100 VAL A N 1
ATOM 757 C CA . VAL A 1 100 ? -2.486 11.770 4.555 1.00 91.06 100 VAL A CA 1
ATOM 758 C C . VAL A 1 100 ? -1.484 12.922 4.482 1.00 91.06 100 VAL A C 1
ATOM 760 O O . VAL A 1 100 ? -1.619 13.795 3.624 1.00 91.06 100 VAL A O 1
ATOM 763 N N . ALA A 1 101 ? -0.467 12.919 5.348 1.00 91.81 101 ALA A N 1
ATOM 764 C CA . ALA A 1 101 ? 0.566 13.956 5.390 1.00 91.81 101 ALA A CA 1
ATOM 765 C C . ALA A 1 101 ? 1.383 14.040 4.090 1.00 91.81 101 ALA A C 1
ATOM 767 O O . ALA A 1 101 ? 1.923 15.096 3.767 1.00 91.81 101 ALA A O 1
ATOM 768 N N . HIS A 1 102 ? 1.449 12.941 3.337 1.00 90.88 102 HIS A N 1
ATOM 769 C CA . HIS A 1 102 ? 2.231 12.817 2.110 1.00 90.88 102 HIS A CA 1
ATOM 770 C C . HIS A 1 102 ? 1.382 12.426 0.896 1.00 90.88 102 HIS A C 1
ATOM 772 O O . HIS A 1 102 ? 1.878 11.782 -0.028 1.00 90.88 102 HIS A O 1
ATOM 778 N N . ARG A 1 103 ? 0.110 12.837 0.869 1.00 84.56 103 ARG A N 1
ATOM 779 C CA . ARG A 1 103 ? -0.823 12.514 -0.226 1.00 84.56 103 ARG A CA 1
ATOM 780 C C . ARG A 1 103 ? -0.340 12.960 -1.614 1.00 84.56 103 ARG A C 1
ATOM 782 O O . ARG A 1 103 ? -0.729 12.360 -2.606 1.00 84.56 103 ARG A O 1
ATOM 789 N N . ASP A 1 104 ? 0.510 13.987 -1.657 1.00 87.88 104 ASP A N 1
ATOM 790 C CA . ASP A 1 104 ? 1.040 14.600 -2.880 1.00 87.88 104 ASP A CA 1
ATOM 791 C C . ASP A 1 104 ? 2.436 14.061 -3.263 1.00 87.88 104 ASP A C 1
ATOM 793 O O . ASP A 1 104 ? 3.092 14.592 -4.157 1.00 87.88 104 ASP A O 1
ATOM 797 N N . ALA A 1 105 ? 2.942 13.033 -2.569 1.00 87.50 105 ALA A N 1
ATOM 798 C CA . ALA A 1 105 ? 4.293 12.511 -2.797 1.00 87.50 105 ALA A CA 1
ATOM 799 C C . ALA A 1 105 ? 4.411 11.579 -4.021 1.00 87.50 105 ALA A C 1
ATOM 801 O O . ALA A 1 105 ? 5.514 11.300 -4.493 1.00 87.50 105 ALA A O 1
ATOM 802 N N . LEU A 1 106 ? 3.275 11.124 -4.547 1.00 85.25 106 LEU A N 1
ATOM 803 C CA . LEU A 1 106 ? 3.125 10.406 -5.812 1.00 85.25 106 LEU A CA 1
ATOM 804 C C . LEU A 1 106 ? 1.984 11.062 -6.610 1.00 85.25 106 LEU A C 1
ATOM 806 O O . LEU A 1 106 ? 1.171 11.776 -6.012 1.00 85.25 106 LEU A O 1
ATOM 810 N N . PRO A 1 107 ? 1.875 10.818 -7.930 1.00 88.06 107 PRO A N 1
ATOM 811 C CA . PRO A 1 107 ? 0.688 11.197 -8.690 1.00 88.06 107 PRO A CA 1
ATOM 812 C C . PRO A 1 107 ? -0.589 10.702 -8.002 1.00 88.06 107 PRO A C 1
ATOM 814 O O . PRO A 1 107 ? -0.651 9.565 -7.531 1.00 88.06 107 PRO A O 1
ATOM 817 N N . TRP A 1 108 ? -1.615 11.554 -7.940 1.00 82.19 108 TRP A N 1
ATOM 818 C CA . TRP A 1 108 ? -2.842 11.225 -7.210 1.00 82.19 108 TRP A CA 1
ATOM 819 C C . TRP A 1 108 ? -3.518 9.956 -7.740 1.00 82.19 108 TRP A C 1
ATOM 821 O O . TRP A 1 108 ? -4.032 9.175 -6.946 1.00 82.19 108 TRP A O 1
ATOM 831 N N . ASP A 1 109 ? -3.453 9.708 -9.048 1.00 86.19 109 ASP A N 1
ATOM 832 C CA . ASP A 1 109 ? -4.011 8.500 -9.663 1.00 86.19 109 ASP A CA 1
ATOM 833 C C . ASP A 1 109 ? -3.373 7.210 -9.119 1.00 86.19 109 ASP A C 1
ATOM 835 O O . ASP A 1 109 ? -4.072 6.210 -8.958 1.00 86.19 109 ASP A O 1
ATOM 839 N N . ASP A 1 110 ? -2.090 7.248 -8.739 1.00 86.69 110 ASP A N 1
ATOM 840 C CA . ASP A 1 110 ? -1.404 6.112 -8.116 1.00 86.69 110 ASP A CA 1
ATOM 841 C C . ASP A 1 110 ? -1.774 5.969 -6.632 1.00 86.69 110 ASP A C 1
ATOM 843 O O . ASP A 1 110 ? -1.922 4.858 -6.129 1.00 86.69 110 ASP A O 1
ATOM 847 N N . MET A 1 111 ? -1.928 7.084 -5.906 1.00 89.06 111 MET A N 1
ATOM 848 C CA . MET A 1 111 ? -2.194 7.075 -4.457 1.00 89.06 111 MET A CA 1
ATOM 849 C C . MET A 1 111 ? -3.658 6.887 -4.086 1.00 89.06 111 MET A C 1
ATOM 851 O O . MET A 1 111 ? -3.955 6.390 -2.995 1.00 89.06 111 MET A O 1
ATOM 855 N N . LYS A 1 112 ? -4.579 7.280 -4.967 1.00 90.94 112 LYS A N 1
ATOM 856 C CA . LYS A 1 112 ? -6.017 7.241 -4.713 1.00 90.94 112 LYS A CA 1
ATOM 857 C C . LYS A 1 112 ? -6.504 5.843 -4.295 1.00 90.94 112 LYS A C 1
ATOM 859 O O . LYS A 1 112 ? -7.214 5.779 -3.291 1.00 90.94 112 LYS A O 1
ATOM 864 N N . PRO A 1 113 ? -6.121 4.730 -4.957 1.00 93.19 113 PRO A N 1
ATOM 865 C CA . PRO A 1 113 ? -6.542 3.391 -4.538 1.00 93.19 113 PRO A CA 1
ATOM 866 C C . PRO A 1 113 ? -6.155 3.058 -3.091 1.00 93.19 113 PRO A C 1
ATOM 868 O O . PRO A 1 113 ? -6.967 2.521 -2.336 1.00 93.19 113 PRO A O 1
ATOM 871 N N . LEU A 1 114 ? -4.937 3.417 -2.675 1.00 94.62 114 LEU A N 1
ATOM 872 C CA . LEU A 1 114 ? -4.486 3.202 -1.303 1.00 94.62 114 LEU A CA 1
ATOM 873 C C . LEU A 1 114 ? -5.224 4.105 -0.310 1.00 94.62 114 LEU A C 1
ATOM 875 O O . LEU A 1 114 ? -5.615 3.642 0.761 1.00 94.62 114 LEU A O 1
ATOM 879 N N . ALA A 1 115 ? -5.431 5.377 -0.654 1.00 94.31 115 ALA A N 1
ATOM 880 C CA . ALA A 1 115 ? -6.181 6.304 0.188 1.00 94.31 115 ALA A CA 1
ATOM 881 C C . ALA A 1 115 ? -7.620 5.811 0.422 1.00 94.31 115 ALA A C 1
ATOM 883 O O . ALA A 1 115 ? -8.095 5.806 1.559 1.00 94.31 115 ALA A O 1
ATOM 884 N N . ASP A 1 116 ? -8.286 5.327 -0.628 1.00 95.69 116 ASP A N 1
ATOM 885 C CA . ASP A 1 116 ? -9.625 4.741 -0.543 1.00 95.69 116 ASP A CA 1
ATOM 886 C C . ASP A 1 116 ? -9.633 3.491 0.355 1.00 95.69 116 ASP A C 1
ATOM 888 O O . ASP A 1 116 ? -10.504 3.358 1.219 1.00 95.69 116 ASP A O 1
ATOM 892 N N . ALA A 1 117 ? -8.632 2.610 0.223 1.00 96.50 117 ALA A N 1
ATOM 893 C CA . ALA A 1 117 ? -8.496 1.415 1.059 1.00 96.50 117 ALA A CA 1
ATOM 894 C C . ALA A 1 117 ? -8.286 1.751 2.548 1.00 96.50 117 ALA A C 1
ATOM 896 O O . ALA A 1 117 ? -8.916 1.143 3.419 1.00 96.50 117 ALA A O 1
ATOM 897 N N . ILE A 1 118 ? -7.443 2.745 2.853 1.00 96.56 118 ILE A N 1
ATOM 898 C CA . ILE A 1 118 ? -7.214 3.231 4.223 1.00 96.56 118 ILE A CA 1
ATOM 899 C C . ILE A 1 118 ? -8.503 3.822 4.802 1.00 96.56 118 ILE A C 1
ATOM 901 O O . ILE A 1 118 ? -8.880 3.478 5.922 1.00 96.56 118 ILE A O 1
ATOM 905 N N . ASN A 1 119 ? -9.212 4.660 4.042 1.00 96.56 119 ASN A N 1
ATOM 906 C CA . ASN A 1 119 ? -10.467 5.268 4.487 1.00 96.56 119 ASN A CA 1
ATOM 907 C C . ASN A 1 119 ? -11.548 4.212 4.759 1.00 96.56 119 ASN A C 1
ATOM 909 O O . ASN A 1 119 ? -12.210 4.255 5.798 1.00 96.56 119 ASN A O 1
ATOM 913 N N . ALA A 1 120 ? -11.694 3.227 3.871 1.00 96.75 120 ALA A N 1
ATOM 914 C CA . ALA A 1 120 ? -12.643 2.132 4.049 1.00 96.75 120 ALA A CA 1
ATOM 915 C C . ALA A 1 120 ? -12.308 1.261 5.274 1.00 96.75 120 ALA A C 1
ATOM 917 O O . ALA A 1 120 ? -13.209 0.813 5.985 1.00 96.75 120 ALA A O 1
ATOM 918 N N . ALA A 1 121 ? -11.024 1.009 5.547 1.00 96.94 121 ALA A N 1
ATOM 919 C CA . ALA A 1 121 ? -10.597 0.311 6.760 1.00 96.94 121 ALA A CA 1
ATOM 920 C C . ALA A 1 121 ? -10.845 1.148 8.027 1.00 96.94 121 ALA A C 1
ATOM 922 O O . ALA A 1 121 ? -11.325 0.621 9.028 1.00 96.94 121 ALA A O 1
ATOM 923 N N . ALA A 1 122 ? -10.593 2.460 7.983 1.00 96.00 122 ALA A N 1
ATOM 924 C CA . ALA A 1 122 ? -10.862 3.356 9.107 1.00 96.00 122 ALA A CA 1
ATOM 925 C C . ALA A 1 122 ? -12.350 3.351 9.494 1.00 96.00 122 ALA A C 1
ATOM 927 O O . ALA A 1 122 ? -12.674 3.257 10.675 1.00 96.00 122 ALA A O 1
ATOM 928 N N . GLN A 1 123 ? -13.251 3.377 8.505 1.00 96.19 123 GLN A N 1
ATOM 929 C CA . GLN A 1 123 ? -14.698 3.291 8.732 1.00 96.19 123 GLN A CA 1
ATOM 930 C C . GLN A 1 123 ? -15.107 1.964 9.385 1.00 96.19 123 GLN A C 1
ATOM 932 O O . GLN A 1 123 ? -15.824 1.968 10.382 1.00 96.19 123 GLN A O 1
ATOM 937 N N . ARG A 1 124 ? -14.611 0.829 8.873 1.00 95.75 124 ARG A N 1
ATOM 938 C CA . ARG A 1 124 ? -14.934 -0.515 9.396 1.00 95.75 124 ARG A CA 1
ATOM 939 C C . ARG A 1 124 ? -14.402 -0.781 10.804 1.00 95.75 124 ARG A C 1
ATOM 941 O O . ARG A 1 124 ? -14.866 -1.694 11.470 1.00 95.75 124 ARG A O 1
ATOM 948 N N . ARG A 1 125 ? -13.421 -0.006 11.259 1.00 92.62 125 ARG A N 1
ATOM 949 C CA . ARG A 1 125 ? -12.839 -0.121 12.605 1.00 92.62 125 ARG A CA 1
ATOM 950 C C . ARG A 1 125 ? -13.571 0.671 13.675 1.00 92.62 125 ARG A C 1
ATOM 952 O O . ARG A 1 125 ? -13.309 0.467 14.856 1.00 92.62 125 ARG A O 1
ATOM 959 N N . GLN A 1 126 ? -14.428 1.597 13.261 1.00 85.94 126 GLN A N 1
ATOM 960 C CA . GLN A 1 126 ? -15.241 2.424 14.152 1.00 85.94 126 GLN A CA 1
ATOM 961 C C . GLN A 1 126 ? -16.652 1.853 14.356 1.00 85.94 126 GLN A C 1
ATOM 963 O O . GLN A 1 126 ? -17.351 2.305 15.262 1.00 85.94 126 GLN A O 1
ATOM 968 N N . SER A 1 127 ? -17.066 0.898 13.515 1.00 76.19 127 SER A N 1
ATOM 969 C CA . SER A 1 127 ? -18.325 0.146 13.611 1.00 76.19 127 SER A CA 1
ATOM 970 C C . SER A 1 127 ? -18.197 -1.070 14.517 1.00 76.19 127 SER A C 1
ATOM 972 O O . SER A 1 127 ? -19.136 -1.307 15.305 1.00 76.19 127 SER A O 1
#

Sequence (127 aa):
MNATTERPTPADLPAGTLIRVQPHPRYTRIPASNGIVVTPYGPEETAHTRDMVLVWFWGLGAPVPGTSVHLIFPAEITPLHTTLDTMPAPVFDTLAQTAVAHRDALPWDDMKPLADAINAAAQRRQS

Secondary structure (DSSP, 8-state):
-----PPPPGGG--TT-EEEE---TT-TTS-SSEEEEEEEES-TT-TTTSSEEEEE-GGGSS--BTTTEEEE-GGGEEE-S--TTTS-HHHHHHHHHHHHHTTTSS-HHHHHHHHHHHHHHHHHHH-

pLDDT: mean 84.95, std 15.05, range [35.03, 96.94]

Radius of gyration: 14.52 Å; chains: 1; bounding box: 38×48×40 Å